Protein AF-A0A2N1D9W3-F1 (afdb_monomer_lite)

Radius of gyration: 20.36 Å; chains: 1; bounding box: 47×18×65 Å

Foldseek 3Di:
DVQLVQLVCQCVPDPDLLSVLVSVLSNLLVVLVVLVVVVCPDVPDDDPVSVVVSVVSNVVSVVSSVVSVVVSVVVPPPDVVVVVVVVPDDD

Structure (mmCIF, N/CA/C/O backbone):
data_AF-A0A2N1D9W3-F1
#
_entry.id   AF-A0A2N1D9W3-F1
#
loop_
_atom_site.group_PDB
_atom_site.id
_atom_site.type_symbol
_atom_site.label_atom_id
_atom_site.label_alt_id
_atom_site.label_comp_id
_atom_site.label_asym_id
_atom_site.label_entity_id
_atom_site.label_seq_id
_atom_site.pdbx_PDB_ins_code
_atom_site.Cartn_x
_atom_site.Cartn_y
_atom_site.Cartn_z
_atom_site.occupancy
_atom_site.B_iso_or_equiv
_atom_site.auth_seq_id
_atom_site.auth_comp_id
_atom_site.auth_asym_id
_atom_site.auth_atom_id
_atom_site.pdbx_PDB_model_num
ATOM 1 N N . MET A 1 1 ? 10.981 0.823 -4.215 1.00 76.00 1 MET A N 1
ATOM 2 C CA . MET A 1 1 ? 11.526 0.599 -2.850 1.00 76.00 1 MET A CA 1
ATOM 3 C C . MET A 1 1 ? 10.874 1.474 -1.783 1.00 76.00 1 MET A C 1
ATOM 5 O O . MET A 1 1 ? 10.444 0.930 -0.778 1.00 76.00 1 MET A O 1
ATOM 9 N N . ILE A 1 2 ? 10.756 2.795 -1.985 1.00 85.44 2 ILE A N 1
ATOM 10 C CA . ILE A 1 2 ? 10.190 3.723 -0.979 1.00 85.44 2 ILE A CA 1
ATOM 11 C C . ILE A 1 2 ? 8.756 3.337 -0.569 1.00 85.44 2 ILE A C 1
ATOM 13 O O . ILE A 1 2 ? 8.461 3.274 0.618 1.00 85.44 2 ILE A O 1
ATOM 17 N N . LEU A 1 3 ? 7.895 2.991 -1.535 1.00 82.12 3 LEU A N 1
ATOM 18 C CA . LEU A 1 3 ? 6.527 2.505 -1.279 1.00 82.12 3 LEU A CA 1
ATOM 19 C C . LEU A 1 3 ? 6.497 1.264 -0.376 1.00 82.12 3 LEU A C 1
ATOM 21 O O . LEU A 1 3 ? 5.725 1.210 0.576 1.00 82.12 3 LEU A O 1
ATOM 25 N N . PHE A 1 4 ? 7.381 0.298 -0.634 1.00 82.56 4 PHE A N 1
ATOM 26 C CA . PHE A 1 4 ? 7.491 -0.908 0.185 1.00 82.56 4 PHE A CA 1
ATOM 27 C C . PHE A 1 4 ? 7.930 -0.576 1.618 1.00 82.56 4 PHE A C 1
ATOM 29 O O . PHE A 1 4 ? 7.322 -1.051 2.571 1.00 82.56 4 PHE A O 1
ATOM 36 N N . ALA A 1 5 ? 8.933 0.294 1.776 1.00 84.62 5 ALA A N 1
ATOM 37 C CA . ALA A 1 5 ? 9.407 0.724 3.090 1.00 84.62 5 ALA A CA 1
ATOM 38 C C . ALA A 1 5 ? 8.327 1.480 3.885 1.00 84.62 5 ALA A C 1
ATOM 40 O O . ALA A 1 5 ? 8.129 1.203 5.064 1.00 84.62 5 ALA A O 1
ATOM 41 N N . LEU A 1 6 ? 7.583 2.386 3.241 1.00 84.75 6 LEU A N 1
ATOM 42 C CA . LEU A 1 6 ? 6.470 3.109 3.868 1.00 84.75 6 LEU A CA 1
ATOM 43 C C . LEU A 1 6 ? 5.350 2.164 4.309 1.00 84.75 6 LEU A C 1
ATOM 45 O O . LEU A 1 6 ? 4.846 2.295 5.423 1.00 84.75 6 LEU A O 1
ATOM 49 N N . GLY A 1 7 ? 4.988 1.194 3.465 1.00 79.06 7 GLY A N 1
ATOM 50 C CA . GLY A 1 7 ? 4.015 0.166 3.823 1.00 79.06 7 GLY A CA 1
ATOM 51 C C . GLY A 1 7 ? 4.486 -0.687 5.007 1.00 79.06 7 GLY A C 1
ATOM 52 O O . GLY A 1 7 ? 3.715 -0.920 5.933 1.00 79.06 7 GLY A O 1
ATOM 53 N N . LEU A 1 8 ? 5.765 -1.075 5.044 1.00 82.56 8 LEU A N 1
ATOM 54 C CA . LEU A 1 8 ? 6.332 -1.848 6.153 1.00 82.56 8 LEU A CA 1
ATOM 55 C C . LEU A 1 8 ? 6.317 -1.062 7.473 1.00 82.56 8 LEU A C 1
ATOM 57 O O . LEU A 1 8 ? 5.926 -1.600 8.507 1.00 82.56 8 LEU A O 1
ATOM 61 N N . ILE A 1 9 ? 6.674 0.226 7.436 1.00 82.94 9 ILE A N 1
ATOM 62 C CA . ILE A 1 9 ? 6.619 1.113 8.607 1.00 82.94 9 ILE A CA 1
ATOM 63 C C . ILE A 1 9 ? 5.171 1.290 9.080 1.00 82.94 9 ILE A C 1
ATOM 65 O O . ILE A 1 9 ? 4.892 1.160 10.270 1.00 82.94 9 ILE A O 1
ATOM 69 N N . ALA A 1 10 ? 4.230 1.539 8.165 1.00 79.00 10 ALA A N 1
ATOM 70 C CA . ALA A 1 10 ? 2.816 1.689 8.502 1.00 79.00 10 ALA A CA 1
ATOM 71 C C . ALA A 1 10 ? 2.225 0.414 9.130 1.00 79.00 10 ALA A C 1
ATOM 73 O O . ALA A 1 10 ? 1.410 0.509 10.049 1.00 79.00 10 ALA A O 1
ATOM 74 N N . PHE A 1 11 ? 2.668 -0.762 8.673 1.00 80.00 11 PHE A N 1
ATOM 75 C CA . PHE A 1 11 ? 2.270 -2.062 9.214 1.00 80.00 11 PHE A CA 1
ATOM 76 C C . PHE A 1 11 ? 2.834 -2.317 10.619 1.00 80.00 11 PHE A C 1
ATOM 78 O O . PHE A 1 11 ? 2.124 -2.856 11.464 1.00 80.00 11 PHE A O 1
ATOM 85 N N . LEU A 1 12 ? 4.085 -1.918 10.881 1.00 80.00 12 LEU A N 1
ATOM 86 C CA . LEU A 1 12 ? 4.725 -2.080 12.193 1.00 80.00 12 LEU A CA 1
ATOM 87 C C . LEU A 1 12 ? 4.200 -1.091 13.242 1.00 80.00 12 LEU A C 1
ATOM 89 O O . LEU A 1 12 ? 4.080 -1.449 14.410 1.00 80.00 12 LEU A O 1
ATOM 93 N N . VAL A 1 13 ? 3.916 0.153 12.849 1.00 82.31 13 VAL A N 1
ATOM 94 C CA . VAL A 1 13 ? 3.606 1.239 13.795 1.00 82.31 13 VAL A CA 1
ATOM 95 C C . VAL A 1 13 ? 2.119 1.305 14.150 1.00 82.31 13 VAL A C 1
ATOM 97 O O . VAL A 1 13 ? 1.779 1.718 15.259 1.00 82.31 13 VAL A O 1
ATOM 100 N N . LYS A 1 14 ? 1.203 0.930 13.242 1.00 77.31 14 LYS A N 1
ATOM 101 C CA . LYS A 1 14 ? -0.235 1.128 13.479 1.00 77.31 14 LYS A CA 1
ATOM 102 C C . LYS A 1 14 ? -0.948 -0.139 13.968 1.00 77.31 14 LYS A C 1
ATOM 104 O O . LYS A 1 14 ? -0.964 -1.159 13.293 1.00 77.31 14 LYS A O 1
ATOM 109 N N . SER A 1 15 ? -1.625 -0.024 15.113 1.00 74.06 15 SER A N 1
ATOM 110 C CA . SER A 1 15 ? -2.389 -1.115 15.747 1.00 74.06 15 SER A CA 1
ATOM 111 C C . SER A 1 15 ? -3.734 -1.421 15.057 1.00 74.06 15 SER A C 1
ATOM 113 O O . SER A 1 15 ? -4.189 -2.562 15.040 1.00 74.06 15 SER A O 1
ATOM 115 N N . GLY A 1 16 ? -4.369 -0.420 14.435 1.00 77.56 16 GLY A N 1
ATOM 116 C CA . GLY A 1 16 ? -5.711 -0.573 13.862 1.00 77.56 16 GLY A CA 1
ATOM 117 C C . GLY A 1 16 ? -5.757 -1.478 12.625 1.00 77.56 16 GLY A C 1
ATOM 118 O O . GLY A 1 16 ? -4.980 -1.292 11.687 1.00 77.56 16 GLY A O 1
ATOM 119 N N . VAL A 1 17 ? -6.732 -2.392 12.586 1.00 74.94 17 VAL A N 1
ATOM 120 C CA . VAL A 1 17 ? -6.913 -3.391 11.514 1.00 74.94 17 VAL A CA 1
ATOM 121 C C . VAL A 1 17 ? -7.004 -2.735 10.131 1.00 74.94 17 VAL A C 1
ATOM 123 O O . VAL A 1 17 ? -6.292 -3.133 9.216 1.00 74.94 17 VAL A O 1
ATOM 126 N N . PHE A 1 18 ? -7.764 -1.641 10.004 1.00 75.25 18 PHE A N 1
ATOM 127 C CA . PHE A 1 18 ? -7.866 -0.835 8.777 1.00 75.25 18 PHE A CA 1
ATOM 128 C C . PHE A 1 18 ? -6.512 -0.353 8.244 1.00 75.25 18 PHE A C 1
ATOM 130 O O . PHE A 1 18 ? -6.217 -0.449 7.054 1.00 75.25 18 PHE A O 1
ATOM 137 N N . HIS A 1 19 ? -5.667 0.161 9.133 1.00 76.62 19 HIS A N 1
ATOM 138 C CA . HIS A 1 19 ? -4.361 0.681 8.745 1.00 76.62 19 HIS A CA 1
ATOM 139 C C . HIS A 1 19 ? -3.396 -0.437 8.373 1.00 76.62 19 HIS A C 1
ATOM 141 O O . HIS A 1 19 ? -2.568 -0.261 7.485 1.00 76.62 19 HIS A O 1
ATOM 147 N N . LYS A 1 20 ? -3.542 -1.595 9.013 1.00 79.19 20 LYS A N 1
ATOM 148 C CA . LYS A 1 20 ? -2.764 -2.795 8.733 1.00 79.19 20 LYS A CA 1
ATOM 149 C C . LYS A 1 20 ? -3.103 -3.367 7.350 1.00 79.19 20 LYS A C 1
ATOM 151 O O . LYS A 1 20 ? -2.197 -3.708 6.596 1.00 79.19 20 LYS A O 1
ATOM 156 N N . VAL A 1 21 ? -4.386 -3.368 6.978 1.00 82.06 21 VAL A N 1
ATOM 157 C CA . VAL A 1 21 ? -4.864 -3.735 5.631 1.00 82.06 21 VAL A CA 1
ATOM 158 C C . VAL A 1 21 ? -4.335 -2.771 4.570 1.00 82.06 21 VAL A C 1
ATOM 160 O O . VAL A 1 21 ? -3.777 -3.203 3.561 1.00 82.06 21 VAL A O 1
ATOM 163 N N . LEU A 1 22 ? -4.432 -1.462 4.819 1.00 81.25 22 LEU A N 1
ATOM 164 C CA . LEU A 1 22 ? -3.905 -0.448 3.905 1.00 81.25 22 LEU A CA 1
ATOM 165 C C . LEU A 1 22 ? -2.383 -0.580 3.724 1.00 81.25 22 LEU A C 1
ATOM 167 O O . LEU A 1 22 ? -1.882 -0.505 2.604 1.00 81.25 22 LEU A O 1
ATOM 171 N N . ALA A 1 23 ? -1.651 -0.828 4.811 1.00 82.81 23 ALA A N 1
ATOM 172 C CA . ALA A 1 23 ? -0.203 -0.998 4.798 1.00 82.81 23 ALA A CA 1
ATOM 173 C C . ALA A 1 23 ? 0.248 -2.217 3.972 1.00 82.81 23 ALA A C 1
ATOM 175 O O . ALA A 1 23 ? 1.207 -2.114 3.204 1.00 82.81 23 ALA A O 1
ATOM 176 N N . ILE A 1 24 ? -0.473 -3.341 4.068 1.00 81.50 24 ILE A N 1
ATOM 177 C CA . ILE A 1 24 ? -0.246 -4.531 3.230 1.00 81.50 24 ILE A CA 1
ATOM 178 C C . ILE A 1 24 ? -0.452 -4.201 1.749 1.00 81.50 24 ILE A C 1
ATOM 180 O O . ILE A 1 24 ? 0.362 -4.588 0.911 1.00 81.50 24 ILE A O 1
ATOM 184 N N . ASN A 1 25 ? -1.501 -3.444 1.421 1.00 84.75 25 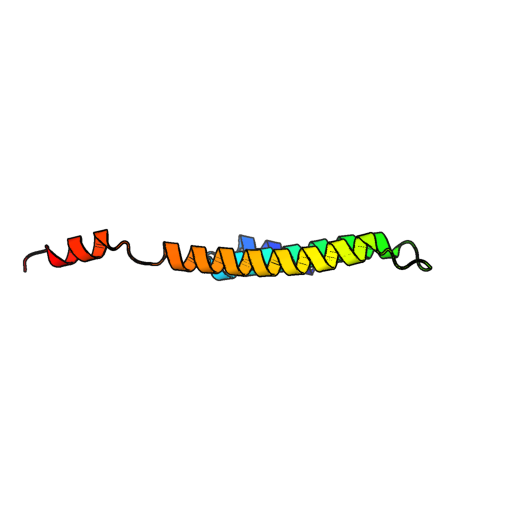ASN A N 1
ATOM 185 C CA . ASN A 1 25 ? -1.795 -3.080 0.038 1.00 84.75 25 ASN A CA 1
ATOM 186 C C . ASN A 1 25 ? -0.701 -2.171 -0.561 1.00 84.75 25 ASN A C 1
ATOM 188 O O . ASN A 1 25 ? -0.201 -2.420 -1.658 1.00 84.75 25 ASN A O 1
ATOM 192 N N . VAL A 1 26 ? -0.232 -1.184 0.211 1.00 83.19 26 VAL A N 1
ATOM 193 C CA . VAL A 1 26 ? 0.880 -0.297 -0.178 1.00 83.19 26 VAL A CA 1
ATOM 194 C C . VAL A 1 26 ? 2.195 -1.068 -0.352 1.00 83.19 26 VAL A C 1
ATOM 196 O O . VAL A 1 26 ? 2.927 -0.816 -1.314 1.00 83.19 26 VAL A O 1
ATOM 199 N N . MET A 1 27 ? 2.487 -2.044 0.520 1.00 84.81 27 MET A N 1
ATOM 200 C CA . MET A 1 27 ? 3.627 -2.951 0.323 1.00 84.81 27 MET A CA 1
ATOM 201 C C . MET A 1 27 ? 3.507 -3.730 -0.991 1.00 84.81 27 MET A C 1
ATOM 203 O O . MET A 1 27 ? 4.478 -3.780 -1.746 1.00 84.81 27 MET A O 1
ATOM 207 N N . GLY A 1 28 ? 2.325 -4.275 -1.300 1.00 83.31 28 GLY A N 1
ATOM 208 C CA . GLY A 1 28 ? 2.058 -5.008 -2.543 1.00 83.31 28 GLY A CA 1
ATOM 209 C C . GLY A 1 28 ? 2.327 -4.179 -3.802 1.00 83.31 28 GLY A C 1
ATOM 210 O O . GLY A 1 28 ? 3.046 -4.630 -4.692 1.00 83.31 28 GLY A O 1
ATOM 211 N N . ILE A 1 29 ? 1.862 -2.925 -3.838 1.00 85.00 29 ILE A N 1
ATOM 212 C CA . ILE A 1 29 ? 2.163 -1.981 -4.932 1.00 85.00 29 ILE A CA 1
ATOM 213 C C . ILE A 1 29 ? 3.679 -1.772 -5.074 1.00 85.00 29 ILE A C 1
ATOM 215 O O . ILE A 1 29 ? 4.210 -1.744 -6.186 1.00 85.00 29 ILE A O 1
ATOM 219 N N . GLY A 1 30 ? 4.398 -1.671 -3.952 1.00 85.25 30 GLY A N 1
ATOM 220 C CA . GLY A 1 30 ? 5.857 -1.582 -3.936 1.00 85.25 30 GLY A CA 1
ATOM 221 C C . GLY A 1 30 ? 6.551 -2.795 -4.566 1.00 85.25 30 GLY A C 1
ATOM 222 O O . GLY A 1 30 ? 7.530 -2.609 -5.288 1.00 85.25 30 GLY A O 1
ATOM 223 N N . VAL A 1 31 ? 6.036 -4.008 -4.334 1.00 86.56 31 VAL A N 1
ATOM 224 C CA . VAL A 1 31 ? 6.542 -5.257 -4.935 1.00 86.56 31 VAL A CA 1
ATOM 225 C C . VAL A 1 31 ? 6.249 -5.310 -6.435 1.00 86.56 31 VAL A C 1
ATOM 227 O O . VAL A 1 31 ? 7.148 -5.618 -7.213 1.00 86.56 31 VAL A O 1
ATOM 230 N N . PHE A 1 32 ? 5.045 -4.937 -6.874 1.00 84.38 32 PHE A N 1
ATOM 231 C CA . PHE A 1 32 ? 4.722 -4.874 -8.307 1.00 84.38 32 PHE A CA 1
ATOM 232 C C . PHE A 1 32 ? 5.610 -3.879 -9.061 1.00 84.38 32 PHE A C 1
ATOM 234 O O . PHE A 1 32 ? 6.069 -4.169 -10.164 1.00 84.38 32 PHE A O 1
ATOM 241 N N . MET A 1 33 ? 5.929 -2.744 -8.436 1.00 84.12 33 MET A N 1
ATOM 242 C CA . MET A 1 33 ? 6.898 -1.783 -8.966 1.00 84.12 33 MET A CA 1
ATOM 243 C C . MET A 1 33 ? 8.321 -2.356 -9.068 1.00 84.12 33 MET A C 1
ATOM 245 O O . MET A 1 33 ? 9.018 -2.020 -10.022 1.00 84.12 33 MET A O 1
ATOM 249 N N . LEU A 1 34 ? 8.764 -3.232 -8.150 1.00 85.06 34 LEU A N 1
ATOM 250 C CA . LEU A 1 34 ? 10.038 -3.951 -8.332 1.00 85.06 34 LEU A CA 1
ATOM 251 C C . LEU A 1 34 ? 9.995 -4.859 -9.555 1.00 85.06 34 LEU A C 1
ATOM 253 O O . LEU A 1 34 ? 10.933 -4.841 -10.343 1.00 85.06 34 LEU A O 1
ATOM 257 N N . LEU A 1 35 ? 8.934 -5.659 -9.688 1.00 82.12 35 LEU A N 1
ATOM 258 C CA . LEU A 1 35 ? 8.793 -6.610 -10.791 1.00 82.12 35 LEU A CA 1
ATOM 259 C C . LEU A 1 35 ? 8.822 -5.877 -12.138 1.00 82.12 35 LEU A C 1
ATOM 261 O 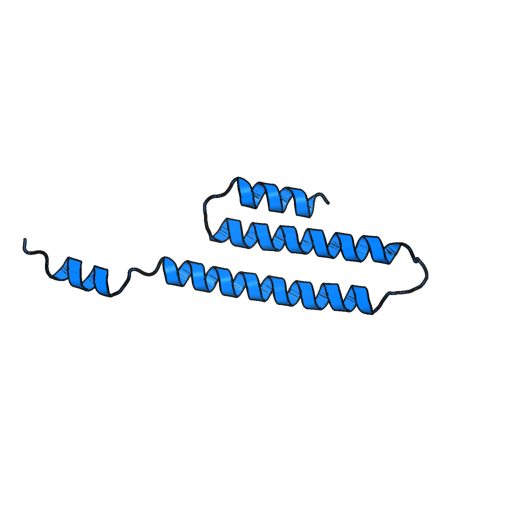O . LEU A 1 35 ? 9.550 -6.262 -13.054 1.00 82.12 35 LEU A O 1
ATOM 265 N N . LEU A 1 36 ? 8.116 -4.748 -12.229 1.00 82.50 36 LEU A N 1
ATOM 266 C CA . LEU A 1 36 ? 8.147 -3.903 -13.418 1.00 82.50 36 LEU A CA 1
ATOM 267 C C . LEU A 1 36 ? 9.542 -3.302 -13.665 1.00 82.50 36 LEU A C 1
ATOM 269 O O . LEU A 1 36 ? 10.016 -3.307 -14.798 1.00 82.50 36 LEU A O 1
ATOM 273 N N . ALA A 1 37 ? 10.235 -2.850 -12.614 1.00 83.44 37 ALA A N 1
ATOM 274 C CA . ALA A 1 37 ? 11.599 -2.329 -12.724 1.00 83.44 37 ALA A CA 1
ATOM 275 C C . ALA A 1 37 ? 12.613 -3.394 -13.181 1.00 83.44 37 ALA A C 1
ATOM 277 O O . ALA A 1 37 ? 13.540 -3.068 -13.918 1.00 83.44 37 ALA A O 1
ATOM 278 N N . THR A 1 38 ? 12.434 -4.664 -12.798 1.00 79.25 38 THR A N 1
ATOM 279 C CA . THR A 1 38 ? 13.271 -5.769 -13.299 1.00 79.25 38 THR A CA 1
ATOM 280 C C . THR A 1 38 ? 13.007 -6.091 -14.767 1.00 79.25 38 THR A C 1
ATOM 282 O O . THR A 1 38 ? 13.933 -6.450 -15.488 1.00 79.25 38 THR A O 1
ATOM 285 N N . SER A 1 39 ? 11.769 -5.915 -15.234 1.00 73.06 39 SER A N 1
ATOM 286 C CA . SER A 1 39 ? 11.399 -6.118 -16.639 1.00 73.06 39 SER A CA 1
ATOM 287 C C . SER A 1 39 ? 11.879 -4.973 -17.546 1.00 73.06 39 SER A C 1
ATOM 289 O O . SER A 1 39 ? 12.254 -5.197 -18.696 1.00 73.06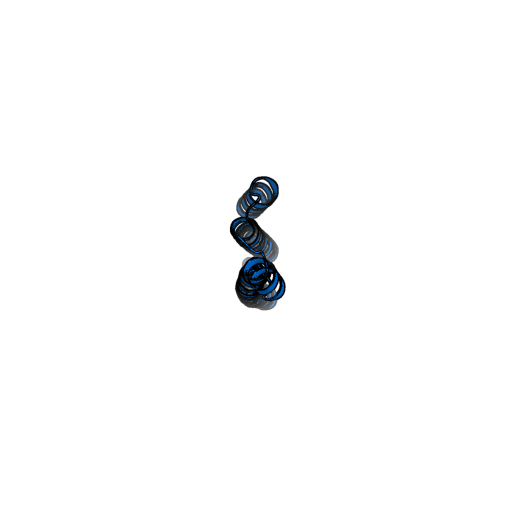 39 SER A O 1
ATOM 291 N N . ALA A 1 40 ? 12.002 -3.755 -17.005 1.00 70.00 40 ALA A N 1
ATOM 292 C CA . ALA A 1 40 ? 12.497 -2.574 -17.718 1.00 70.00 40 ALA A CA 1
ATOM 293 C C . ALA A 1 40 ? 13.974 -2.652 -18.172 1.00 70.00 40 ALA A C 1
ATOM 295 O O . ALA A 1 40 ? 14.448 -1.754 -18.866 1.00 70.00 40 ALA A O 1
ATOM 296 N N . PHE A 1 41 ? 14.708 -3.715 -17.822 1.00 66.94 41 PHE A N 1
ATOM 297 C CA . PHE A 1 41 ? 16.088 -3.933 -18.275 1.00 66.94 41 PHE A CA 1
ATOM 298 C C . PHE A 1 41 ? 16.212 -4.206 -19.787 1.00 66.94 41 PHE A C 1
ATOM 300 O O . PHE A 1 41 ? 17.309 -4.092 -20.332 1.00 66.94 41 PHE A O 1
ATOM 307 N N . TYR A 1 42 ? 15.108 -4.525 -20.475 1.00 72.06 42 TYR A N 1
ATOM 308 C CA . TYR A 1 42 ? 15.071 -4.752 -21.923 1.00 72.06 42 TYR A CA 1
ATOM 309 C C . TYR A 1 42 ? 14.288 -3.633 -22.638 1.00 72.06 42 TYR A C 1
ATOM 311 O O . TYR A 1 42 ? 13.079 -3.747 -22.831 1.00 72.06 42 TYR A O 1
ATOM 319 N N . PRO A 1 43 ? 14.954 -2.548 -23.080 1.00 65.00 43 PRO A N 1
ATOM 320 C CA . PRO A 1 43 ? 14.292 -1.317 -23.531 1.00 65.00 43 PRO A CA 1
ATOM 321 C C . PRO A 1 43 ? 13.477 -1.431 -24.833 1.00 65.00 43 PRO A C 1
ATOM 323 O O . PRO A 1 43 ? 12.744 -0.505 -25.160 1.00 65.00 43 PRO A O 1
ATOM 326 N N . ASN A 1 44 ? 13.581 -2.539 -25.577 1.00 67.56 44 ASN A N 1
ATOM 327 C CA . ASN A 1 44 ? 12.951 -2.695 -26.897 1.00 67.56 44 ASN A CA 1
ATOM 328 C C . ASN A 1 44 ? 11.808 -3.724 -26.944 1.00 67.56 44 ASN A C 1
ATOM 330 O O . ASN A 1 44 ? 11.279 -3.986 -28.022 1.00 67.56 44 ASN A O 1
ATOM 334 N N . ALA A 1 45 ? 11.414 -4.312 -25.810 1.00 67.94 45 ALA A N 1
ATOM 335 C CA . ALA A 1 45 ? 10.323 -5.281 -25.763 1.00 67.94 45 ALA A CA 1
ATOM 336 C C . ALA A 1 45 ? 9.408 -5.004 -24.566 1.00 67.94 45 ALA A C 1
ATOM 338 O O . ALA A 1 45 ? 9.831 -5.085 -23.416 1.00 67.94 45 ALA A O 1
ATOM 339 N N . ILE A 1 46 ? 8.137 -4.700 -24.839 1.00 72.56 46 ILE A N 1
ATOM 340 C CA . ILE A 1 46 ? 7.096 -4.736 -23.809 1.00 72.56 46 ILE A CA 1
ATOM 341 C C . ILE A 1 46 ? 6.942 -6.200 -23.413 1.00 72.56 46 ILE A C 1
ATOM 343 O O . ILE A 1 46 ? 6.468 -6.995 -24.219 1.00 72.56 46 ILE A O 1
ATOM 347 N N . ASP A 1 47 ? 7.347 -6.556 -22.196 1.00 77.81 47 ASP A N 1
ATOM 348 C CA . ASP A 1 47 ? 7.129 -7.892 -21.652 1.00 77.81 47 ASP A CA 1
ATOM 349 C C . ASP A 1 47 ? 5.641 -8.069 -21.279 1.00 77.81 47 ASP A C 1
ATOM 351 O O . ASP A 1 47 ? 5.168 -7.451 -20.308 1.00 77.81 47 ASP A O 1
ATOM 355 N N . PRO A 1 48 ? 4.879 -8.897 -22.023 1.00 81.50 48 PRO A N 1
ATOM 356 C CA . PRO A 1 48 ? 3.458 -9.111 -21.770 1.00 81.50 48 PRO A CA 1
ATOM 357 C C . PRO A 1 48 ? 3.212 -9.861 -20.456 1.00 81.50 48 PRO A C 1
ATOM 359 O O . PRO A 1 48 ? 2.173 -9.665 -19.824 1.00 81.50 48 PRO A O 1
ATOM 362 N N . LEU A 1 49 ? 4.161 -10.704 -20.028 1.00 84.38 49 LEU A N 1
ATOM 363 C CA . LEU A 1 49 ? 4.031 -11.515 -18.818 1.00 84.38 49 LEU A CA 1
ATOM 364 C C . LEU A 1 49 ? 4.094 -10.630 -17.578 1.00 84.38 49 LEU A C 1
ATOM 366 O O . LEU A 1 49 ? 3.208 -10.705 -16.725 1.00 84.38 49 LEU A O 1
ATOM 370 N N . THR A 1 50 ? 5.093 -9.746 -17.507 1.00 84.88 50 THR A N 1
ATOM 371 C CA . THR A 1 50 ? 5.224 -8.818 -16.378 1.00 84.88 50 THR A CA 1
ATOM 372 C C . THR A 1 50 ? 4.025 -7.868 -16.295 1.00 84.88 50 THR A C 1
ATOM 374 O O . THR A 1 50 ? 3.496 -7.647 -15.205 1.00 84.88 50 THR A O 1
ATOM 377 N N . HIS A 1 51 ? 3.515 -7.370 -17.428 1.00 82.88 51 HIS A N 1
ATOM 378 C CA . HIS A 1 51 ? 2.306 -6.534 -17.439 1.00 82.88 51 HIS A CA 1
ATOM 379 C C . HIS A 1 51 ? 1.065 -7.281 -16.929 1.00 82.88 51 HIS A C 1
ATOM 381 O O . HIS A 1 51 ? 0.321 -6.749 -16.101 1.00 82.88 51 HIS A O 1
ATOM 387 N N . GLY A 1 52 ? 0.855 -8.526 -17.368 1.00 88.94 52 GLY A N 1
ATOM 388 C CA . GLY A 1 52 ? -0.246 -9.365 -16.887 1.00 88.94 52 GLY A CA 1
ATOM 389 C C . GLY A 1 52 ? -0.139 -9.692 -15.394 1.00 88.94 52 GLY A C 1
ATOM 390 O O . GLY A 1 52 ? -1.132 -9.630 -14.665 1.00 88.94 52 GLY A O 1
ATOM 391 N N . MET A 1 53 ? 1.071 -9.977 -14.907 1.00 87.25 53 MET A N 1
ATOM 392 C CA . MET A 1 53 ? 1.331 -10.252 -13.491 1.00 87.25 53 MET A CA 1
ATOM 393 C C . MET A 1 53 ? 1.025 -9.034 -12.607 1.00 87.25 53 MET A C 1
ATOM 395 O O . MET A 1 53 ? 0.421 -9.181 -11.545 1.00 87.25 53 MET A O 1
ATOM 399 N N . VAL A 1 54 ? 1.371 -7.822 -13.054 1.00 87.81 54 VAL A N 1
ATOM 400 C CA . VAL A 1 54 ? 1.049 -6.587 -12.321 1.00 87.81 54 VAL A CA 1
ATOM 401 C C . VAL A 1 54 ? -0.458 -6.318 -12.321 1.00 87.81 54 VAL A C 1
ATOM 403 O O . VAL A 1 54 ? -1.016 -6.032 -11.264 1.00 87.81 54 VAL A O 1
ATOM 406 N N . LEU A 1 55 ? -1.146 -6.454 -13.463 1.00 89.25 55 LEU A N 1
ATOM 407 C CA . LEU A 1 55 ? -2.593 -6.215 -13.541 1.00 89.25 55 LEU A CA 1
ATOM 408 C C . LEU A 1 55 ? -3.385 -7.186 -12.652 1.00 89.25 55 LEU A C 1
ATOM 410 O O . LEU A 1 55 ? -4.248 -6.761 -11.884 1.00 89.25 55 LEU A O 1
ATOM 414 N N . THR A 1 56 ? -3.067 -8.482 -12.720 1.00 91.00 56 THR A N 1
ATOM 415 C CA . THR A 1 56 ? -3.697 -9.498 -11.860 1.00 91.00 56 THR A CA 1
ATOM 416 C C . THR A 1 56 ? -3.368 -9.261 -10.389 1.00 91.00 56 THR A C 1
ATOM 418 O O . THR A 1 56 ? -4.258 -9.318 -9.542 1.00 91.00 56 THR A O 1
ATOM 421 N N . GLY A 1 57 ? -2.122 -8.896 -10.087 1.00 85.44 57 GLY A N 1
ATOM 422 C CA . GLY A 1 57 ? -1.679 -8.527 -8.751 1.00 85.44 57 GLY A CA 1
ATOM 423 C C . GLY A 1 57 ? -2.457 -7.357 -8.141 1.00 85.44 57 GLY A C 1
ATOM 424 O O . GLY A 1 57 ? -2.857 -7.429 -6.979 1.00 85.44 57 GLY A O 1
ATOM 425 N N . ILE A 1 58 ? -2.736 -6.309 -8.922 1.00 86.19 58 ILE A N 1
ATOM 426 C CA . ILE A 1 58 ? -3.537 -5.157 -8.479 1.00 86.19 58 ILE A CA 1
ATOM 427 C C . ILE A 1 58 ? -4.966 -5.593 -8.126 1.00 86.19 58 ILE A C 1
ATOM 429 O O . ILE A 1 58 ? -5.468 -5.235 -7.060 1.00 86.19 58 ILE A O 1
ATOM 433 N N . VAL A 1 59 ? -5.614 -6.399 -8.974 1.00 89.44 59 VAL A N 1
ATOM 434 C CA . VAL A 1 59 ? -6.983 -6.887 -8.718 1.00 89.44 59 VAL A CA 1
ATOM 435 C C . VAL A 1 59 ? -7.033 -7.763 -7.461 1.00 89.44 59 VAL A C 1
ATOM 437 O O . VAL A 1 59 ? -7.903 -7.567 -6.611 1.00 89.44 59 VAL A O 1
ATOM 440 N N . VAL A 1 60 ? -6.072 -8.680 -7.295 1.00 87.62 60 VAL A N 1
ATOM 441 C CA . VAL A 1 60 ? -5.959 -9.536 -6.101 1.00 87.62 60 VAL A CA 1
ATOM 442 C C . VAL A 1 60 ? -5.722 -8.702 -4.839 1.00 87.62 60 VAL A C 1
ATOM 444 O O . VAL A 1 60 ? -6.329 -8.980 -3.806 1.00 87.62 60 VAL A O 1
ATOM 447 N N . ALA A 1 61 ? -4.903 -7.648 -4.909 1.00 84.31 61 ALA A N 1
ATOM 448 C CA . ALA A 1 61 ? -4.671 -6.752 -3.779 1.00 84.31 61 ALA A CA 1
ATOM 449 C C . ALA A 1 61 ? -5.955 -6.017 -3.355 1.00 84.31 61 ALA A C 1
ATOM 451 O O . ALA A 1 61 ? -6.261 -5.953 -2.163 1.00 84.31 61 ALA A O 1
ATOM 452 N N . VAL A 1 62 ? -6.738 -5.493 -4.307 1.00 85.19 62 VAL A N 1
ATOM 453 C CA . VAL A 1 62 ? -8.026 -4.836 -4.013 1.00 85.19 62 VAL A CA 1
ATOM 454 C C . VAL A 1 62 ? -9.019 -5.823 -3.393 1.00 85.19 62 VAL A C 1
ATOM 456 O O . VAL A 1 62 ? -9.637 -5.505 -2.374 1.00 85.19 62 VAL A O 1
ATOM 459 N N . ALA A 1 63 ? -9.126 -7.037 -3.941 1.00 87.81 63 ALA A N 1
ATOM 460 C CA . ALA A 1 63 ? -9.980 -8.089 -3.392 1.00 87.81 63 ALA A CA 1
ATOM 461 C C . ALA A 1 63 ? -9.556 -8.501 -1.971 1.00 87.81 63 ALA A C 1
ATOM 463 O O . ALA A 1 63 ? -10.401 -8.632 -1.087 1.00 87.81 63 ALA A O 1
ATOM 464 N N . GLY A 1 64 ? -8.250 -8.639 -1.723 1.00 83.81 64 GLY A N 1
ATOM 465 C CA . GLY A 1 64 ? -7.697 -8.927 -0.400 1.00 83.81 64 GLY A CA 1
ATOM 466 C C . GLY A 1 64 ? -8.006 -7.831 0.621 1.00 83.81 64 GLY A C 1
ATOM 467 O O . GLY A 1 64 ? -8.381 -8.142 1.749 1.00 83.81 64 GLY A O 1
ATOM 468 N N . SER A 1 65 ? -7.932 -6.555 0.225 1.00 84.06 65 SER A N 1
ATOM 469 C CA . SER A 1 65 ? -8.359 -5.443 1.083 1.00 84.06 65 SER A CA 1
ATOM 470 C C . SER A 1 65 ? -9.848 -5.491 1.402 1.00 84.06 65 SER A C 1
ATOM 472 O O . SER A 1 65 ? -10.209 -5.321 2.562 1.00 84.06 65 SER A O 1
ATOM 474 N N . ALA A 1 66 ? -10.705 -5.748 0.408 1.00 85.94 66 ALA A N 1
ATOM 475 C CA . ALA A 1 66 ? -12.146 -5.876 0.621 1.00 85.94 66 ALA A CA 1
ATOM 476 C C . ALA A 1 66 ? -12.474 -7.036 1.576 1.00 85.94 66 ALA A C 1
ATOM 478 O O . ALA A 1 66 ? -13.255 -6.866 2.511 1.00 85.94 66 ALA A O 1
ATOM 479 N N . LEU A 1 67 ? -11.818 -8.187 1.391 1.00 85.00 67 LEU A N 1
ATOM 480 C CA . LEU A 1 67 ? -11.946 -9.345 2.270 1.00 85.00 67 LEU A CA 1
ATOM 481 C C . LEU A 1 67 ? -11.499 -9.011 3.696 1.00 85.00 67 LEU A C 1
ATOM 483 O O . LEU A 1 67 ? -12.237 -9.257 4.644 1.00 85.00 67 LEU A O 1
ATOM 487 N N . ALA A 1 68 ? -10.316 -8.422 3.860 1.00 82.94 68 ALA A N 1
ATOM 488 C CA . ALA A 1 68 ? -9.780 -8.107 5.176 1.00 82.94 68 ALA A CA 1
ATOM 489 C C . ALA A 1 68 ? -10.621 -7.058 5.921 1.00 82.94 68 ALA A C 1
ATOM 491 O O . ALA A 1 68 ? -10.786 -7.173 7.133 1.00 82.94 68 ALA A O 1
ATOM 492 N N . LEU A 1 69 ? -11.194 -6.079 5.211 1.00 84.25 69 LEU A N 1
ATOM 493 C CA . LEU A 1 69 ? -12.139 -5.120 5.789 1.00 84.25 69 LEU A CA 1
ATOM 494 C C . LEU A 1 69 ? -13.432 -5.803 6.234 1.00 84.25 69 LEU A C 1
ATOM 496 O O . LEU A 1 69 ? -13.889 -5.560 7.344 1.00 84.25 69 LEU A O 1
ATOM 500 N N . ASN A 1 70 ? -13.980 -6.690 5.399 1.00 86.81 70 ASN A N 1
ATOM 501 C CA . ASN A 1 70 ? -15.178 -7.459 5.725 1.00 86.81 70 ASN A CA 1
ATOM 502 C C . ASN A 1 70 ? -14.960 -8.374 6.943 1.00 86.81 70 ASN A C 1
ATOM 504 O O . ASN A 1 70 ? -15.819 -8.459 7.818 1.00 86.81 70 ASN A O 1
ATOM 508 N N . LEU A 1 71 ? -13.795 -9.024 7.044 1.00 83.25 71 LEU A N 1
ATOM 509 C CA . LEU A 1 71 ? -13.431 -9.772 8.248 1.00 83.25 71 LEU A CA 1
ATOM 510 C C . LEU A 1 71 ? -13.289 -8.841 9.451 1.00 83.25 71 LEU A C 1
ATOM 512 O O . LEU A 1 71 ? -13.843 -9.146 10.497 1.00 83.25 71 LEU A O 1
ATOM 516 N N . ALA A 1 72 ? -12.597 -7.706 9.314 1.00 82.94 72 ALA A N 1
ATOM 517 C CA . ALA A 1 72 ? -12.432 -6.744 10.403 1.00 82.94 72 ALA A CA 1
ATOM 518 C C . ALA A 1 72 ? -13.783 -6.284 10.963 1.00 82.94 72 ALA A C 1
ATOM 520 O O . ALA A 1 72 ? -13.958 -6.274 12.177 1.00 82.94 72 ALA A O 1
ATOM 521 N N . THR A 1 73 ? -14.752 -5.985 10.092 1.00 81.06 73 THR A N 1
ATOM 522 C CA . THR A 1 73 ? -16.119 -5.679 10.521 1.00 81.06 73 THR A CA 1
ATOM 523 C C . THR A 1 73 ? -16.786 -6.879 11.175 1.00 81.06 73 THR A C 1
ATOM 525 O O . THR A 1 73 ? -17.450 -6.708 12.180 1.00 81.06 73 THR A O 1
ATOM 528 N N . GLN A 1 74 ? -16.584 -8.102 10.676 1.00 82.31 74 GLN A N 1
ATOM 529 C CA . GLN A 1 74 ? -17.218 -9.283 11.266 1.00 82.31 74 GLN A CA 1
ATOM 530 C C . GLN A 1 74 ? -16.721 -9.621 12.674 1.00 82.31 74 GLN A C 1
ATOM 532 O O . GLN A 1 74 ? -17.485 -10.129 13.483 1.00 82.31 74 GLN A O 1
ATOM 537 N N . ILE A 1 75 ? -15.452 -9.339 12.963 1.00 81.75 75 ILE A N 1
ATOM 538 C CA . ILE A 1 75 ? -14.843 -9.605 14.272 1.00 81.75 75 ILE A CA 1
ATOM 539 C C . ILE A 1 75 ? -15.254 -8.537 15.299 1.00 81.75 75 ILE A C 1
ATOM 541 O O . ILE A 1 75 ? -15.318 -8.827 16.488 1.00 81.75 75 ILE A O 1
ATOM 545 N N . ASP A 1 76 ? -15.523 -7.310 14.845 1.00 74.94 76 ASP A N 1
ATOM 546 C CA . ASP A 1 76 ? -15.952 -6.192 15.699 1.00 74.94 76 ASP A CA 1
ATOM 547 C C . ASP A 1 76 ? -17.459 -6.228 16.013 1.00 74.94 76 ASP A C 1
ATOM 549 O O . ASP A 1 76 ? -17.940 -5.525 16.900 1.00 74.94 76 ASP A O 1
ATOM 553 N N . LEU A 1 77 ? -18.221 -7.060 15.295 1.00 73.12 77 LEU A N 1
ATOM 554 C CA . LEU A 1 77 ? -19.634 -7.286 15.570 1.00 73.12 77 LEU A CA 1
ATOM 555 C C . LEU A 1 77 ? -19.759 -8.007 16.917 1.00 73.12 77 LEU A C 1
ATOM 557 O O . LEU A 1 77 ? -19.252 -9.126 17.044 1.00 73.12 77 LEU A O 1
ATOM 561 N N . PRO A 1 78 ? -20.437 -7.413 17.919 1.00 62.34 78 PRO A N 1
ATOM 562 C CA . PRO A 1 78 ? -20.667 -8.091 19.182 1.00 62.34 78 PRO A CA 1
ATOM 563 C C . PRO A 1 78 ? -21.392 -9.403 18.900 1.00 62.34 78 PRO A C 1
ATOM 565 O O . PRO A 1 78 ? -22.385 -9.446 18.167 1.00 62.34 78 PRO A O 1
ATOM 568 N N . SER A 1 79 ? -20.849 -10.490 19.443 1.00 68.19 79 SER A N 1
ATOM 569 C CA . SER A 1 79 ? -21.463 -11.796 19.288 1.00 68.19 79 SER A CA 1
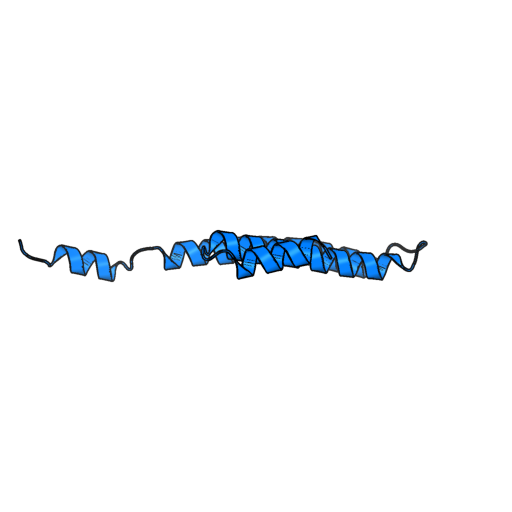ATOM 570 C C . SER A 1 79 ? -22.876 -11.727 19.877 1.00 68.19 79 SER A C 1
ATOM 572 O O . SER A 1 79 ? -23.069 -11.207 20.972 1.00 68.19 79 SER A O 1
ATOM 574 N N . GLN A 1 80 ? -23.885 -12.221 19.158 1.00 62.47 80 GLN A N 1
ATOM 575 C CA . GLN A 1 80 ? -25.295 -12.182 19.592 1.00 62.47 80 GLN A CA 1
ATOM 576 C C . GLN A 1 80 ? -25.501 -12.841 20.980 1.00 62.47 80 GLN A C 1
ATOM 578 O O . GLN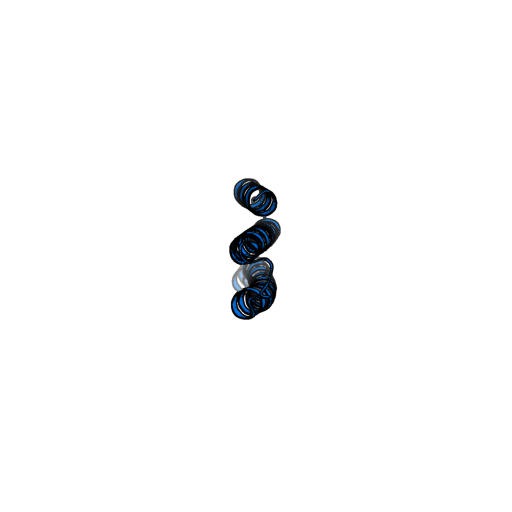 A 1 80 ? -26.436 -12.529 21.715 1.00 62.47 80 GLN A O 1
ATOM 583 N N . SER A 1 81 ? -24.565 -13.713 21.364 1.00 60.53 81 SER A N 1
ATOM 584 C CA . SER A 1 81 ? -24.398 -14.321 22.684 1.00 60.53 81 SER A CA 1
ATOM 585 C C . SER A 1 81 ? -24.074 -13.328 23.818 1.00 60.53 81 SER A C 1
ATOM 587 O O . SER A 1 81 ? -24.542 -13.533 24.936 1.00 60.53 81 SER A O 1
ATOM 589 N N . ASP A 1 82 ? -23.350 -12.236 23.555 1.00 60.59 82 ASP A N 1
ATOM 590 C CA . ASP A 1 82 ? -23.055 -11.187 24.549 1.00 60.59 82 ASP A CA 1
ATOM 591 C C . ASP A 1 82 ? -24.263 -10.269 24.807 1.00 60.59 82 ASP A C 1
ATOM 593 O O . ASP A 1 82 ? -24.414 -9.710 25.896 1.00 60.59 82 ASP A O 1
ATOM 597 N N . GLU A 1 83 ? -25.140 -10.117 23.811 1.00 62.66 83 GLU A N 1
ATOM 598 C CA . GLU A 1 83 ? -26.343 -9.283 23.895 1.00 62.66 83 GLU A CA 1
ATOM 599 C C . GLU A 1 83 ? -27.431 -9.960 24.746 1.00 62.66 83 GLU A C 1
ATOM 601 O O . GLU A 1 83 ? -28.034 -9.320 25.610 1.00 62.66 83 GLU A O 1
ATOM 606 N N . MET A 1 84 ? -27.592 -11.283 24.606 1.00 59.56 84 MET A N 1
ATOM 607 C CA . MET A 1 84 ? -28.458 -12.084 25.482 1.00 59.56 84 MET A CA 1
ATOM 608 C C . MET A 1 84 ? -27.958 -12.106 26.937 1.00 59.56 84 MET A C 1
ATOM 610 O O . MET A 1 84 ? -28.764 -11.994 27.857 1.00 59.56 84 MET A O 1
ATOM 614 N N . ALA A 1 85 ? -26.640 -12.164 27.166 1.00 62.84 85 ALA A N 1
ATOM 615 C CA . ALA A 1 85 ? -26.058 -12.155 28.514 1.00 62.84 85 ALA A CA 1
ATOM 616 C C . ALA A 1 85 ? -26.173 -10.797 29.240 1.00 62.84 85 ALA A C 1
ATOM 618 O O . ALA A 1 85 ? -26.133 -10.749 30.469 1.00 62.84 85 ALA A O 1
ATOM 619 N N . ARG A 1 86 ? -26.323 -9.679 28.511 1.00 62.62 86 ARG A N 1
ATOM 620 C CA . ARG A 1 86 ? -26.604 -8.359 29.113 1.00 62.62 86 ARG A CA 1
ATOM 621 C C . ARG A 1 86 ? -28.070 -8.168 29.485 1.00 62.62 86 ARG A C 1
ATOM 623 O O . ARG A 1 86 ? -28.336 -7.421 30.420 1.00 62.62 86 ARG A O 1
ATOM 630 N N . HIS A 1 87 ? -28.992 -8.803 28.762 1.00 63.34 87 HIS A N 1
ATOM 631 C CA . HIS A 1 87 ? -30.429 -8.689 29.022 1.00 63.34 87 HIS A CA 1
ATOM 632 C C . HIS A 1 87 ? -30.878 -9.484 30.260 1.00 63.34 87 HIS A C 1
ATOM 634 O O . HIS A 1 87 ? -31.878 -9.135 30.874 1.00 63.34 87 HIS A O 1
ATOM 640 N N . ASP A 1 88 ? -30.117 -10.507 30.657 1.00 63.94 88 ASP A N 1
ATOM 641 C CA . ASP A 1 88 ? -30.411 -11.368 31.813 1.00 63.94 88 ASP A CA 1
ATOM 642 C C . ASP A 1 88 ? -29.829 -10.851 33.145 1.00 63.94 88 ASP A C 1
ATOM 644 O O . ASP A 1 88 ? -29.900 -11.529 34.165 1.00 63.94 88 ASP A O 1
ATOM 648 N N . LYS A 1 89 ? -29.217 -9.657 33.176 1.00 60.66 89 LYS A N 1
ATOM 649 C CA . LYS A 1 89 ? -28.664 -9.100 34.419 1.00 60.66 89 LYS A CA 1
ATOM 650 C C . LYS A 1 89 ? -29.760 -8.330 35.177 1.00 60.66 89 LYS A C 1
ATOM 652 O O . LYS A 1 89 ? -30.135 -7.264 34.694 1.00 60.66 89 LYS A O 1
ATOM 657 N N . PRO A 1 90 ? -30.251 -8.826 36.331 1.00 70.19 90 PRO A N 1
ATOM 658 C CA . PRO A 1 90 ? -31.278 -8.134 37.099 1.00 70.19 90 PRO A CA 1
ATOM 659 C C . PRO A 1 90 ? -30.692 -6.904 37.804 1.00 70.19 90 PRO A C 1
ATOM 661 O O . PRO A 1 90 ? -29.558 -6.940 38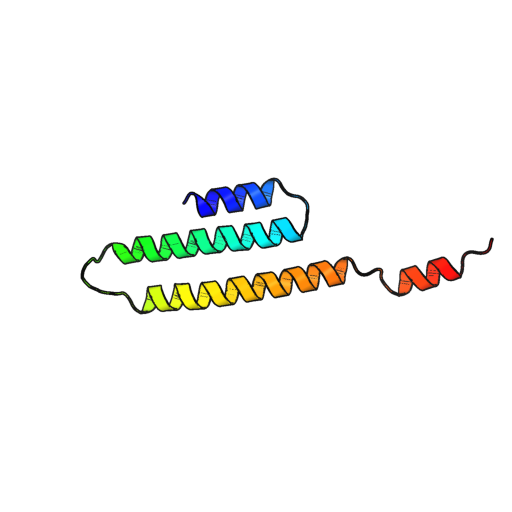.297 1.00 70.19 90 PRO A O 1
ATOM 664 N N . ASP A 1 91 ? -31.479 -5.833 37.802 1.00 66.88 91 ASP A N 1
ATOM 665 C CA . ASP A 1 91 ? -31.317 -4.570 38.532 1.00 66.88 91 ASP A CA 1
ATOM 666 C C . ASP A 1 91 ? -31.451 -4.709 40.060 1.00 66.88 91 ASP A C 1
ATOM 668 O O . ASP A 1 91 ? -32.252 -5.546 40.542 1.00 66.88 91 ASP A O 1
#

Secondary structure (DSSP, 8-state):
-HHHHHHHHHHHH--SHHHHHHHHHHHHHHHHHHHHHHHTT-TT---HHHHHHHHHHHHHHHHHHHHHHHHHHHHHSPPHHHHHHHHT---

pLDDT: mean 78.61, std 8.34, range [59.56, 91.0]

Sequence (91 aa):
MILFALGLIAFLVKSGVFHKVLAINVMGIGVFMLLLATSAFYPNAIDPLTHGMVLTGIVVAVAGSALALNLATQIDLPSQSDEMARHDKPD